Protein AF-R5GZ41-F1 (afdb_monomer_lite)

Structure (mmCIF, N/CA/C/O backbone):
data_AF-R5GZ41-F1
#
_entry.id   AF-R5GZ41-F1
#
loop_
_atom_site.group_PDB
_atom_site.id
_atom_site.type_symbol
_atom_site.label_atom_id
_atom_site.label_alt_id
_atom_site.label_comp_id
_atom_site.lab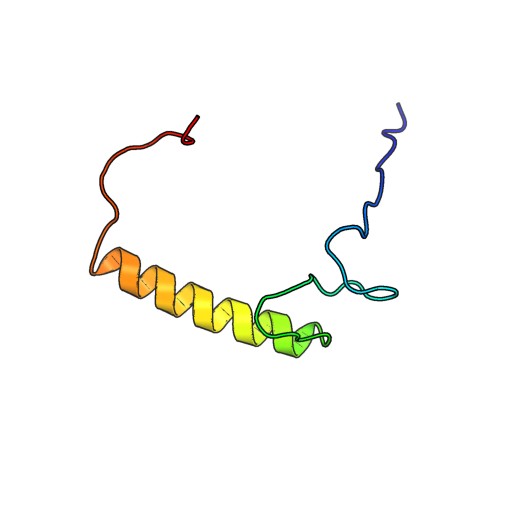el_asym_id
_atom_site.label_entity_id
_atom_site.label_seq_id
_atom_site.pdbx_PDB_ins_code
_atom_site.Cartn_x
_atom_site.Cartn_y
_atom_site.Cartn_z
_atom_site.occupancy
_atom_site.B_iso_or_equiv
_atom_site.auth_seq_id
_atom_site.auth_comp_id
_atom_site.auth_asym_id
_atom_site.auth_atom_id
_atom_site.pdbx_PDB_model_num
ATOM 1 N N . MET A 1 1 ? -23.626 23.025 -12.097 1.00 51.38 1 MET A N 1
ATOM 2 C CA . MET A 1 1 ? -23.479 21.631 -12.558 1.00 51.38 1 MET A CA 1
ATOM 3 C C . MET A 1 1 ? -22.968 20.821 -11.383 1.00 51.38 1 MET A C 1
ATOM 5 O O . MET A 1 1 ? -21.773 20.836 -11.127 1.00 51.38 1 MET A O 1
ATOM 9 N N . ALA A 1 2 ? -23.875 20.253 -10.587 1.00 54.81 2 ALA A N 1
ATOM 10 C CA . ALA A 1 2 ? -23.493 19.445 -9.433 1.00 54.81 2 ALA A CA 1
ATOM 11 C C . ALA A 1 2 ? -23.060 18.070 -9.949 1.00 54.81 2 ALA A C 1
ATOM 13 O O . ALA A 1 2 ? -23.874 17.323 -10.488 1.00 54.81 2 ALA A O 1
ATOM 14 N N . TYR A 1 3 ? -21.768 17.781 -9.867 1.00 56.91 3 TYR A N 1
ATOM 15 C CA . TYR A 1 3 ? -21.242 16.448 -10.119 1.00 56.91 3 TYR A CA 1
ATOM 16 C C . TYR A 1 3 ? -21.771 15.508 -9.028 1.00 56.91 3 TYR A C 1
ATOM 18 O O . TYR A 1 3 ? -21.682 15.806 -7.837 1.00 56.91 3 TYR A O 1
ATOM 26 N N . LYS A 1 4 ? -22.364 14.384 -9.434 1.00 57.41 4 LYS A N 1
ATOM 27 C CA . LYS A 1 4 ? -22.736 13.303 -8.520 1.00 57.41 4 LYS A CA 1
ATOM 28 C C . LYS A 1 4 ? -21.442 12.568 -8.174 1.00 57.41 4 LYS A C 1
ATOM 30 O O . LYS A 1 4 ? -20.981 11.748 -8.960 1.00 57.41 4 LYS A O 1
ATOM 35 N N . LEU A 1 5 ? -20.814 12.934 -7.056 1.00 60.44 5 LEU A N 1
ATOM 36 C CA . LEU A 1 5 ? -19.758 12.118 -6.464 1.00 60.44 5 LEU A CA 1
ATOM 37 C C . LEU A 1 5 ? -20.459 10.884 -5.886 1.00 60.44 5 LEU A C 1
ATOM 39 O O . LEU A 1 5 ? -21.115 10.980 -4.850 1.00 60.44 5 LEU A O 1
ATOM 43 N N . ASP A 1 6 ? -20.397 9.752 -6.586 1.00 59.97 6 ASP A N 1
ATOM 44 C CA . ASP A 1 6 ? -20.684 8.472 -5.945 1.00 59.97 6 ASP A CA 1
ATOM 45 C C . ASP A 1 6 ? -19.521 8.218 -4.990 1.00 59.97 6 ASP A C 1
ATOM 47 O O . ASP A 1 6 ? -18.411 7.889 -5.404 1.00 59.97 6 ASP A O 1
ATOM 51 N N . VAL A 1 7 ? -19.753 8.501 -3.711 1.00 60.66 7 VAL A N 1
ATOM 52 C CA . VAL A 1 7 ? -18.802 8.220 -2.638 1.00 60.66 7 VAL A CA 1
ATOM 53 C C . VAL A 1 7 ? -18.824 6.705 -2.457 1.00 60.66 7 VAL A C 1
ATOM 55 O O . VAL A 1 7 ? -19.599 6.162 -1.672 1.00 60.66 7 VAL A O 1
ATOM 58 N N . THR A 1 8 ? -18.077 5.992 -3.295 1.00 64.69 8 THR A N 1
ATOM 59 C CA . THR A 1 8 ? -17.997 4.538 -3.222 1.00 64.69 8 THR A CA 1
ATOM 60 C C . THR A 1 8 ? -17.065 4.172 -2.078 1.00 64.69 8 THR A C 1
ATOM 62 O O . THR A 1 8 ? -15.857 4.099 -2.263 1.00 64.69 8 THR A O 1
ATOM 65 N N . ASN A 1 9 ? -17.626 3.857 -0.911 1.00 65.69 9 ASN A N 1
ATOM 66 C CA . ASN A 1 9 ? -16.911 3.149 0.161 1.00 65.69 9 ASN A CA 1
ATOM 67 C C . ASN A 1 9 ? -16.654 1.668 -0.204 1.00 65.69 9 ASN A C 1
ATOM 69 O O . ASN A 1 9 ? -16.514 0.833 0.680 1.00 65.69 9 ASN A O 1
ATOM 73 N N . ALA A 1 10 ? -16.657 1.319 -1.497 1.00 75.62 10 ALA A N 1
ATOM 74 C CA . ALA A 1 10 ? -16.537 -0.057 -1.975 1.00 75.62 10 ALA A CA 1
ATOM 75 C C . ALA A 1 10 ? -15.184 -0.682 -1.606 1.00 75.62 10 ALA A C 1
ATOM 77 O O . ALA A 1 10 ? -15.106 -1.891 -1.415 1.00 75.62 10 ALA A O 1
ATOM 78 N N . ASP A 1 11 ? -14.155 0.155 -1.465 1.00 85.50 11 ASP A N 1
ATOM 79 C CA . ASP A 1 11 ? -12.784 -0.265 -1.185 1.00 85.50 11 ASP A CA 1
ATOM 80 C C . ASP A 1 11 ? -12.356 0.013 0.266 1.00 85.50 11 ASP A C 1
ATOM 82 O O . ASP A 1 11 ? -11.182 -0.139 0.602 1.00 85.50 11 ASP A O 1
ATOM 86 N N . CYS A 1 12 ? -13.290 0.411 1.136 1.00 89.56 12 CYS A N 1
ATOM 87 C CA . CYS A 1 12 ? -13.042 0.632 2.560 1.00 89.56 12 CYS A CA 1
ATOM 88 C C . CYS A 1 12 ? -13.712 -0.456 3.402 1.00 89.56 12 CYS A C 1
ATOM 90 O O . CYS A 1 12 ? -14.712 -1.049 2.993 1.00 89.56 12 CYS A O 1
ATOM 92 N N . TYR A 1 13 ? -13.198 -0.695 4.608 1.00 88.44 13 TYR A N 1
ATOM 93 C CA . TYR A 1 13 ? -13.929 -1.522 5.565 1.00 88.44 13 TYR A CA 1
ATOM 94 C C . TYR A 1 13 ? -15.264 -0.866 5.933 1.00 88.44 13 TYR A C 1
ATOM 96 O O . TYR A 1 13 ? -15.402 0.360 5.970 1.00 88.44 13 TYR A O 1
ATOM 104 N N . GLU A 1 14 ? -16.269 -1.694 6.213 1.00 86.81 14 GLU A N 1
ATOM 105 C CA . GLU A 1 14 ? -17.609 -1.209 6.522 1.00 86.81 14 GLU A CA 1
ATOM 106 C C . GLU A 1 14 ? -17.589 -0.280 7.745 1.00 86.81 14 GLU A C 1
ATOM 108 O O . GLU A 1 14 ? -17.071 -0.621 8.808 1.00 86.81 14 GLU A O 1
ATOM 113 N N . GLY A 1 15 ? -18.154 0.918 7.587 1.00 83.88 15 GLY A N 1
ATOM 114 C CA . GLY A 1 15 ? -18.215 1.913 8.658 1.00 83.88 15 GLY A CA 1
ATOM 115 C C . GLY A 1 15 ? -16.896 2.636 8.949 1.00 83.88 15 GLY A C 1
ATOM 116 O O . GLY A 1 15 ? -16.848 3.389 9.922 1.00 83.88 15 GLY A O 1
ATOM 117 N N . THR A 1 16 ? -15.854 2.458 8.128 1.00 83.38 16 THR A N 1
ATOM 118 C CA . THR A 1 16 ? -14.572 3.165 8.274 1.00 83.38 16 THR A CA 1
ATOM 119 C C . THR A 1 16 ? -14.170 3.909 6.996 1.00 83.38 16 THR A C 1
ATOM 121 O O . THR A 1 16 ? -14.773 3.761 5.932 1.00 83.38 16 THR A O 1
ATOM 124 N N . THR A 1 17 ? -13.143 4.749 7.122 1.00 86.75 17 THR A N 1
ATOM 125 C CA . THR A 1 17 ? -12.421 5.397 6.015 1.00 86.75 17 THR A CA 1
ATOM 126 C C . THR A 1 17 ? -11.169 4.623 5.602 1.00 86.75 17 THR A C 1
ATOM 128 O O . THR A 1 17 ? -10.481 5.023 4.667 1.00 86.75 17 THR A O 1
ATOM 131 N N . THR A 1 18 ? -10.876 3.513 6.282 1.00 87.62 18 THR A N 1
ATOM 132 C CA . THR A 1 18 ? -9.666 2.717 6.085 1.00 87.62 18 THR A CA 1
ATOM 133 C C . THR A 1 18 ? -9.829 1.794 4.886 1.00 87.62 18 THR A C 1
ATOM 135 O O . THR A 1 18 ? -10.802 1.040 4.806 1.00 87.62 18 THR A O 1
ATOM 138 N N . LEU A 1 19 ? -8.852 1.814 3.980 1.00 90.56 19 LEU A N 1
ATOM 139 C CA . LEU A 1 19 ? -8.841 0.975 2.785 1.00 90.56 19 LEU A CA 1
ATOM 140 C C . LEU A 1 19 ? -8.662 -0.505 3.140 1.00 90.56 19 LEU A C 1
ATOM 142 O O . LEU A 1 19 ? -7.829 -0.866 3.981 1.00 90.56 19 LEU A O 1
ATOM 146 N N . ILE A 1 20 ? -9.393 -1.371 2.437 1.00 93.12 20 ILE A N 1
ATOM 147 C CA . ILE A 1 20 ? -9.184 -2.818 2.488 1.00 93.12 20 ILE A CA 1
ATOM 148 C C . ILE A 1 20 ? -7.761 -3.101 2.002 1.00 93.12 20 ILE A C 1
ATOM 150 O O . ILE A 1 20 ? -7.371 -2.740 0.891 1.00 93.12 20 ILE A O 1
ATOM 154 N N . ASN A 1 21 ? -6.962 -3.746 2.847 1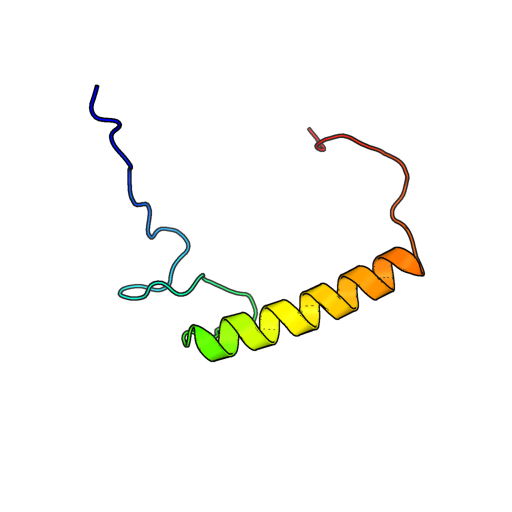.00 91.25 21 ASN A N 1
ATOM 155 C CA . ASN A 1 21 ? -5.538 -3.947 2.603 1.00 91.25 21 ASN A CA 1
ATOM 156 C C . ASN A 1 21 ? -5.115 -5.383 2.914 1.00 91.25 21 ASN A C 1
ATOM 158 O O . ASN A 1 21 ? -5.784 -6.125 3.626 1.00 91.25 21 ASN A O 1
ATOM 162 N N . LYS A 1 22 ? -3.957 -5.782 2.381 1.00 94.62 22 LYS A N 1
ATOM 163 C CA . LYS A 1 22 ? -3.443 -7.158 2.503 1.00 94.62 22 LYS A CA 1
ATOM 164 C C . LYS A 1 22 ? -2.989 -7.541 3.917 1.00 94.62 22 LYS A C 1
ATOM 166 O O . LYS A 1 22 ? -2.628 -8.695 4.123 1.00 94.62 22 LYS A O 1
ATOM 171 N N . LEU A 1 23 ? -2.937 -6.584 4.840 1.00 93.62 23 LEU A N 1
ATOM 172 C CA . LEU A 1 23 ? -2.495 -6.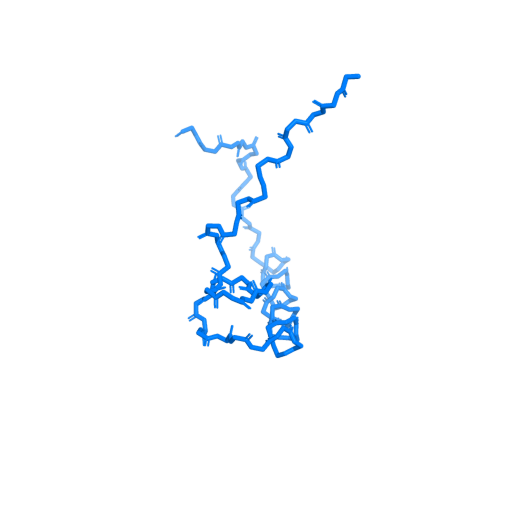780 6.220 1.00 93.62 23 LEU A CA 1
ATOM 173 C C . LEU A 1 23 ? -3.672 -6.816 7.205 1.00 93.62 23 LEU A C 1
ATOM 175 O O . LEU A 1 23 ? -3.435 -6.984 8.394 1.00 93.62 23 LEU A O 1
ATOM 179 N N . ASP A 1 24 ? -4.907 -6.675 6.710 1.00 92.31 24 ASP A N 1
ATOM 180 C CA . ASP A 1 24 ? -6.138 -6.646 7.510 1.00 92.31 24 ASP A CA 1
ATOM 181 C C . ASP A 1 24 ? -6.151 -5.537 8.586 1.00 92.31 24 ASP A C 1
ATOM 183 O O . ASP A 1 24 ? -6.765 -5.659 9.642 1.00 92.31 24 ASP A O 1
ATOM 187 N N . ILE A 1 25 ? -5.444 -4.429 8.330 1.00 92.94 25 ILE A N 1
ATOM 188 C CA . ILE A 1 25 ? -5.364 -3.300 9.265 1.00 92.94 25 ILE A CA 1
ATOM 189 C C . ILE A 1 25 ? -6.603 -2.420 9.095 1.00 92.94 25 ILE A C 1
ATOM 191 O O . ILE A 1 25 ? -6.829 -1.883 8.012 1.00 92.94 25 ILE A O 1
ATOM 195 N N . THR A 1 26 ? -7.378 -2.229 10.162 1.00 91.81 26 THR A N 1
ATOM 196 C CA . THR A 1 26 ? -8.566 -1.356 10.159 1.00 91.81 26 THR A CA 1
ATOM 197 C C . THR A 1 26 ? -8.311 0.023 10.771 1.00 91.81 26 THR A C 1
ATOM 199 O O . THR A 1 26 ? -9.125 0.926 10.577 1.00 91.81 26 THR A O 1
ATOM 202 N N . ASP A 1 27 ? -7.205 0.204 11.502 1.00 92.12 27 ASP A N 1
ATOM 203 C CA . ASP A 1 27 ? -6.789 1.502 12.046 1.00 92.12 27 ASP A CA 1
ATOM 204 C C . ASP A 1 27 ? -6.039 2.329 10.992 1.00 92.12 27 ASP A C 1
ATOM 206 O O . ASP A 1 27 ? -5.059 1.881 10.397 1.00 92.12 27 ASP A O 1
ATOM 210 N N . GLU A 1 28 ? -6.494 3.559 10.764 1.00 90.06 28 GLU A N 1
ATOM 211 C CA . GLU A 1 28 ? -5.965 4.413 9.697 1.00 90.06 28 GLU A CA 1
ATOM 212 C C . GLU A 1 28 ? -4.518 4.870 9.966 1.00 90.06 28 GLU A C 1
ATOM 214 O O . GLU A 1 28 ? -3.719 4.988 9.035 1.00 90.06 28 GLU A O 1
ATOM 219 N N . ASN A 1 29 ? -4.131 5.076 11.231 1.00 92.81 29 ASN A N 1
ATOM 220 C CA . ASN A 1 29 ? -2.766 5.491 11.565 1.00 92.81 29 ASN A CA 1
ATOM 221 C C . ASN A 1 29 ? -1.775 4.338 11.376 1.00 92.81 29 ASN A C 1
ATOM 223 O O . ASN A 1 29 ? -0.685 4.534 10.827 1.00 92.81 29 ASN A O 1
ATOM 227 N N . GLU A 1 30 ? -2.158 3.135 11.805 1.00 93.25 30 GLU A N 1
ATOM 228 C CA . GLU A 1 30 ? -1.368 1.923 11.603 1.00 93.25 30 GLU A CA 1
ATOM 229 C C . GLU A 1 30 ? -1.238 1.580 10.111 1.00 93.25 30 GLU A C 1
ATOM 231 O O . GLU A 1 30 ? -0.137 1.247 9.649 1.00 93.25 30 GLU A O 1
ATOM 236 N N . MET A 1 31 ? -2.323 1.738 9.341 1.00 92.88 31 MET A N 1
ATOM 237 C CA . MET A 1 31 ? -2.316 1.541 7.890 1.00 92.88 31 MET A CA 1
ATOM 238 C C . MET A 1 31 ? -1.331 2.503 7.222 1.00 92.88 31 MET A C 1
ATOM 240 O O . MET A 1 31 ? -0.437 2.054 6.504 1.00 92.88 31 MET A O 1
ATOM 244 N N . ASN A 1 32 ? -1.429 3.801 7.524 1.00 93.12 32 ASN A N 1
ATOM 245 C CA . ASN A 1 32 ? -0.565 4.828 6.940 1.00 93.12 32 ASN A CA 1
ATOM 246 C C . ASN A 1 32 ? 0.917 4.582 7.250 1.00 93.12 32 ASN A C 1
ATOM 248 O O . ASN A 1 32 ? 1.773 4.695 6.368 1.00 93.12 32 ASN A O 1
ATOM 252 N N . SER A 1 33 ? 1.240 4.210 8.493 1.00 94.75 33 SER A N 1
ATOM 253 C CA . SER A 1 33 ? 2.628 3.923 8.864 1.00 94.75 33 SER A CA 1
ATOM 254 C C . SER A 1 33 ? 3.170 2.684 8.148 1.00 94.75 33 SER A C 1
ATOM 256 O O . SER A 1 33 ? 4.329 2.677 7.722 1.00 94.75 33 SER A O 1
ATOM 258 N N . SER A 1 34 ? 2.352 1.638 8.024 1.00 94.50 34 SER A N 1
ATOM 259 C CA . SER A 1 34 ? 2.746 0.384 7.378 1.00 94.50 34 SER A CA 1
ATOM 260 C C . SER A 1 34 ? 2.915 0.557 5.869 1.00 94.50 34 SER A C 1
ATOM 262 O O . SER A 1 34 ? 3.911 0.106 5.297 1.00 94.50 34 SER A O 1
ATOM 264 N N . GLU A 1 35 ? 1.984 1.260 5.223 1.00 95.12 35 GLU A N 1
ATOM 265 C CA . GLU A 1 35 ? 2.037 1.552 3.792 1.00 95.12 35 GLU A CA 1
ATOM 266 C C . GLU A 1 35 ? 3.267 2.391 3.437 1.00 95.12 35 GLU A C 1
ATOM 268 O O . GLU A 1 35 ? 3.986 2.055 2.490 1.00 95.12 35 GLU A O 1
ATOM 273 N N . ALA A 1 36 ? 3.557 3.436 4.220 1.00 95.75 36 ALA A N 1
ATOM 274 C CA . ALA A 1 36 ? 4.721 4.287 3.996 1.00 95.75 36 ALA A CA 1
ATOM 275 C C . ALA A 1 36 ? 6.030 3.480 4.036 1.00 95.75 36 ALA A C 1
ATOM 277 O O . ALA A 1 36 ? 6.887 3.637 3.162 1.00 95.75 36 ALA A O 1
ATOM 278 N N . LEU A 1 37 ? 6.166 2.572 5.009 1.00 96.94 37 LEU A N 1
ATOM 279 C CA . LEU A 1 37 ? 7.350 1.727 5.154 1.00 96.94 37 LEU A CA 1
ATOM 280 C C . LEU A 1 37 ? 7.504 0.743 3.986 1.00 96.94 37 LEU A C 1
ATOM 282 O O . LEU A 1 37 ? 8.585 0.641 3.401 1.00 96.94 37 LEU A O 1
ATOM 286 N N . ILE A 1 38 ? 6.430 0.038 3.620 1.00 96.31 38 ILE A N 1
ATOM 287 C CA . ILE A 1 38 ? 6.453 -0.944 2.525 1.00 96.31 38 ILE A CA 1
ATOM 288 C C . ILE A 1 38 ? 6.732 -0.251 1.190 1.00 96.31 38 ILE A C 1
ATOM 290 O O . ILE A 1 38 ? 7.521 -0.751 0.384 1.00 96.31 38 ILE A O 1
ATOM 294 N N . THR A 1 39 ? 6.118 0.909 0.962 1.00 96.69 39 THR A N 1
ATOM 295 C CA . THR A 1 39 ? 6.309 1.701 -0.255 1.00 96.69 39 THR A CA 1
ATOM 296 C C . THR A 1 39 ? 7.743 2.198 -0.366 1.00 96.69 39 THR A C 1
ATOM 298 O O . THR A 1 39 ? 8.360 2.030 -1.418 1.00 96.69 39 THR A O 1
ATOM 301 N N . ALA A 1 40 ? 8.314 2.729 0.719 1.00 96.75 40 ALA A N 1
ATOM 302 C CA . ALA A 1 40 ? 9.709 3.161 0.744 1.00 96.75 40 ALA A CA 1
ATOM 303 C C . ALA A 1 40 ? 10.673 2.001 0.451 1.00 96.75 40 ALA A C 1
ATOM 305 O O . ALA A 1 40 ? 11.593 2.148 -0.356 1.00 96.75 40 ALA A O 1
ATOM 306 N N . TYR A 1 41 ? 10.430 0.830 1.049 1.00 97.00 41 TYR A N 1
ATOM 307 C CA . TYR A 1 41 ? 11.224 -0.366 0.778 1.00 97.00 41 TYR A CA 1
ATOM 308 C C . TYR A 1 41 ? 11.141 -0.781 -0.695 1.00 97.00 41 TYR A C 1
ATOM 310 O O . TYR A 1 41 ? 12.172 -0.952 -1.342 1.00 97.00 41 TYR A O 1
ATOM 318 N N . LYS A 1 42 ? 9.929 -0.869 -1.259 1.00 96.31 42 LYS A N 1
ATOM 319 C CA . LYS A 1 42 ? 9.737 -1.226 -2.671 1.00 96.31 42 LYS A CA 1
ATOM 320 C C . LYS A 1 42 ? 10.353 -0.207 -3.624 1.00 96.31 42 LYS A C 1
ATOM 322 O O . LYS A 1 42 ? 10.947 -0.608 -4.618 1.00 96.31 42 LYS A O 1
ATOM 327 N N . ALA A 1 43 ? 10.257 1.085 -3.321 1.00 96.12 43 ALA A N 1
ATOM 328 C CA . ALA A 1 43 ? 10.911 2.127 -4.105 1.00 96.12 43 ALA A CA 1
ATOM 329 C C . ALA A 1 43 ? 12.437 1.943 -4.110 1.00 96.12 43 ALA A C 1
ATOM 331 O O . ALA A 1 43 ? 13.059 1.995 -5.168 1.00 96.12 43 ALA A O 1
ATOM 332 N N . ALA A 1 44 ? 13.038 1.647 -2.952 1.00 96.44 44 ALA A N 1
ATOM 333 C CA . ALA A 1 44 ? 14.461 1.332 -2.865 1.00 96.44 44 ALA A CA 1
ATOM 334 C C . ALA A 1 44 ? 14.825 0.050 -3.636 1.00 96.44 44 ALA A C 1
ATOM 336 O O . ALA A 1 44 ? 15.860 0.009 -4.303 1.00 96.44 44 ALA A O 1
ATOM 337 N N . SER A 1 45 ? 13.980 -0.985 -3.594 1.00 96.25 45 SER A N 1
ATOM 338 C 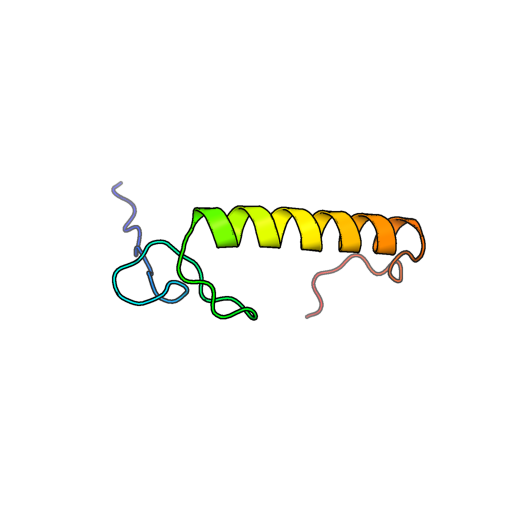CA . SER A 1 45 ? 14.161 -2.192 -4.408 1.00 96.25 45 SER A CA 1
ATOM 339 C C . SER A 1 45 ? 14.136 -1.875 -5.902 1.00 96.25 45 SER A C 1
ATOM 341 O O . SER A 1 45 ? 15.031 -2.316 -6.607 1.00 96.25 45 SER A O 1
ATOM 343 N N . LEU A 1 46 ? 13.194 -1.049 -6.366 1.00 95.88 46 LEU A N 1
ATOM 344 C CA . LEU A 1 46 ? 13.085 -0.641 -7.772 1.00 95.88 46 LEU A CA 1
ATOM 345 C C . LEU A 1 46 ? 14.273 0.202 -8.255 1.00 95.88 46 LEU A C 1
ATOM 347 O O . LEU A 1 46 ? 14.617 0.163 -9.431 1.00 95.88 46 LEU A O 1
ATOM 351 N N . ILE A 1 47 ? 14.914 0.964 -7.364 1.00 94.62 47 ILE A N 1
ATOM 352 C CA . ILE A 1 47 ? 16.151 1.691 -7.691 1.00 94.62 47 ILE A CA 1
ATOM 353 C C . ILE A 1 47 ? 17.310 0.711 -7.920 1.00 94.62 47 ILE A C 1
ATOM 355 O O . ILE A 1 47 ? 18.122 0.921 -8.819 1.00 94.62 47 ILE A O 1
ATOM 359 N N . ASN A 1 48 ? 17.394 -0.347 -7.107 1.00 94.62 48 ASN A N 1
ATOM 360 C CA . ASN A 1 48 ? 18.445 -1.360 -7.223 1.00 94.62 48 ASN A CA 1
ATOM 361 C C . ASN A 1 48 ? 18.192 -2.337 -8.381 1.00 94.62 48 ASN A C 1
ATOM 363 O O . ASN A 1 48 ? 19.134 -2.750 -9.052 1.00 94.62 48 ASN A O 1
ATOM 367 N N . GLU A 1 49 ? 16.930 -2.690 -8.613 1.00 95.62 49 GLU A N 1
ATOM 368 C CA . GLU A 1 49 ? 16.469 -3.609 -9.651 1.00 95.62 49 GLU A CA 1
ATOM 369 C C . GLU A 1 49 ? 15.307 -2.960 -10.427 1.00 95.62 49 GLU A C 1
ATOM 371 O O . GLU A 1 49 ? 14.133 -3.149 -10.087 1.00 95.62 49 GLU A O 1
ATOM 376 N N . PRO A 1 50 ? 15.619 -2.142 -11.451 1.00 91.12 50 PRO A N 1
ATOM 377 C CA . PRO A 1 50 ? 14.605 -1.472 -12.253 1.00 91.12 50 PRO A CA 1
ATOM 378 C C . PRO A 1 50 ? 13.734 -2.464 -13.022 1.00 91.12 50 PRO A C 1
ATOM 380 O O . PRO A 1 50 ? 14.221 -3.468 -13.543 1.00 91.12 50 PRO A O 1
ATOM 383 N N . LEU A 1 51 ? 12.446 -2.142 -13.154 1.00 89.38 51 LEU A N 1
ATOM 384 C CA . LEU A 1 51 ? 11.544 -2.884 -14.033 1.00 89.38 51 LEU A CA 1
ATOM 385 C C . LEU A 1 51 ? 11.986 -2.753 -15.494 1.00 89.38 51 LEU A C 1
ATOM 387 O O . LEU A 1 51 ? 12.636 -1.777 -15.883 1.00 89.38 51 LEU A O 1
ATOM 391 N N . ALA A 1 52 ? 11.603 -3.738 -16.309 1.00 89.25 52 ALA A N 1
ATOM 392 C CA . ALA A 1 52 ? 11.811 -3.678 -17.747 1.00 89.25 52 ALA A CA 1
ATOM 393 C C . ALA A 1 52 ? 11.219 -2.375 -18.306 1.00 89.25 52 ALA A C 1
ATOM 395 O O . ALA A 1 52 ? 10.128 -1.958 -17.921 1.00 89.25 52 ALA A O 1
ATOM 396 N N . ALA A 1 53 ? 11.963 -1.727 -19.201 1.00 82.81 53 ALA A N 1
ATOM 397 C CA . ALA A 1 53 ? 11.555 -0.474 -19.819 1.00 82.81 53 ALA A CA 1
ATOM 398 C C . ALA A 1 53 ? 10.465 -0.728 -20.873 1.00 82.81 53 ALA A C 1
ATOM 400 O O . ALA A 1 53 ? 10.736 -0.712 -22.072 1.00 82.81 53 ALA A O 1
ATOM 401 N N . ASP A 1 54 ? 9.246 -0.972 -20.403 1.00 86.00 54 ASP A N 1
ATOM 402 C CA . ASP A 1 54 ? 8.029 -1.026 -21.202 1.00 86.00 54 ASP A CA 1
ATOM 403 C C . ASP A 1 54 ? 7.011 -0.058 -20.595 1.00 86.00 54 ASP A C 1
ATOM 405 O O . ASP A 1 54 ? 6.313 -0.348 -19.624 1.00 86.00 54 ASP A O 1
ATOM 409 N N . PHE A 1 55 ? 7.026 1.174 -21.100 1.00 85.69 55 PHE A N 1
ATOM 410 C CA . PHE A 1 55 ? 6.213 2.259 -20.566 1.00 85.69 55 PHE A CA 1
ATOM 411 C C . PHE A 1 55 ? 4.869 2.300 -21.291 1.00 85.69 55 PHE A C 1
ATOM 413 O O . PHE A 1 55 ? 4.666 3.075 -22.227 1.00 85.69 55 PHE A O 1
ATOM 420 N N . GLY A 1 56 ? 3.948 1.468 -20.821 1.00 87.62 56 GLY A N 1
ATOM 421 C CA . GLY A 1 56 ? 2.546 1.453 -21.211 1.00 87.62 56 GLY A CA 1
ATOM 422 C C . GLY A 1 56 ? 1.675 1.042 -20.028 1.00 87.62 56 GLY A C 1
ATOM 423 O O . GLY A 1 56 ? 2.160 0.487 -19.045 1.00 87.62 56 GLY A O 1
ATOM 424 N N . PHE A 1 57 ? 0.378 1.321 -20.109 1.00 85.25 57 PHE A N 1
ATOM 425 C CA . PHE A 1 57 ? -0.574 0.544 -19.324 1.00 85.25 57 PHE A CA 1
ATOM 426 C C . PHE A 1 57 ? -0.729 -0.780 -20.071 1.00 85.25 57 PHE A C 1
ATOM 428 O O . PHE A 1 57 ? -1.066 -0.755 -21.255 1.00 85.25 57 PHE A O 1
ATOM 435 N N . GLU A 1 58 ? -0.404 -1.908 -19.439 1.00 78.94 58 GLU A N 1
ATOM 436 C CA . GLU A 1 58 ? -0.672 -3.214 -20.049 1.00 78.94 58 GLU A CA 1
ATOM 437 C C . GLU A 1 58 ? -2.174 -3.291 -20.389 1.00 78.94 58 GLU A C 1
ATOM 439 O O . GLU A 1 58 ? -3.01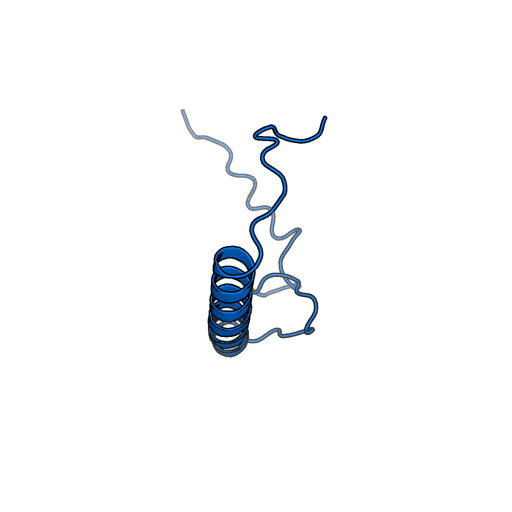1 -2.940 -19.554 1.00 78.94 58 GLU A O 1
ATOM 444 N N . ASN A 1 59 ? -2.487 -3.630 -21.649 1.00 56.56 59 ASN A N 1
ATOM 445 C CA . ASN A 1 59 ? -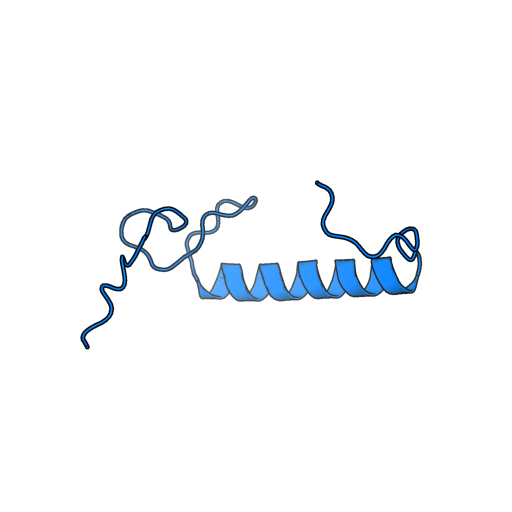3.852 -3.640 -22.203 1.00 56.56 59 ASN A CA 1
ATOM 446 C C . ASN A 1 59 ? -4.727 -4.742 -21.603 1.00 56.56 59 ASN A C 1
ATOM 448 O O . ASN A 1 59 ? -4.220 -5.878 -21.456 1.00 56.56 59 ASN A O 1
#

pLDDT: mean 85.7, std 13.06, range [51.38, 97.0]

Sequence (59 aa):
MAYKLDVTNADCYEGTTTLINKLDITDENEMNSSEALITAYKAASLINEPLAADFGFEN

Foldseek 3Di:
DDDPPPPPCVQADPPAPHGDDPVRDNDNVVVVVVCVVVVVVVVVVCVVPPDDPDPDDDD

Radius of gyration: 16.55 Å; chains: 1; bounding box: 42×29×34 Å

Secondary structure (DSSP, 8-state):
--------GGGB-TTSSPBP-TT----HHHHHHHHHHHHHHHHHHHHHSPPPS--S---